Protein AF-A0A2J8A8Z8-F1 (afdb_monomer)

Secondary structure (DSSP, 8-state):
-PPPPEEEEEEEEEE-HHHHHHHHHHHHHHHHTTSS--EEEEEEESSEEEE-TT--GGG-SS---S-SS-EEEE-

Solvent-accessible surface area (backbone atoms only — not comparable to full-atom values): 4814 Å² total; per-residue (Å²): 129,87,75,73,73,42,75,45,82,51,56,90,50,77,35,56,64,71,59,55,49,52,51,51,53,51,52,51,54,36,38,75,70,64,75,41,67,62,69,49,79,42,66,40,60,54,67,62,47,76,34,48,91,85,58,55,80,82,75,50,96,58,83,90,65,90,80,66,88,49,52,80,44,82,90

Structure (mmCIF, N/CA/C/O backbone):
data_AF-A0A2J8A8Z8-F1
#
_entry.id   AF-A0A2J8A8Z8-F1
#
loop_
_atom_site.group_PDB
_atom_site.id
_atom_site.type_symbol
_atom_site.label_atom_id
_atom_site.label_alt_id
_atom_site.label_comp_id
_atom_site.label_asym_id
_atom_site.label_entity_id
_atom_site.label_seq_id
_atom_site.pdbx_PDB_ins_code
_atom_site.Cartn_x
_atom_site.Cartn_y
_atom_site.Cartn_z
_atom_site.occupancy
_atom_site.B_iso_or_equiv
_atom_site.auth_seq_id
_atom_site.auth_comp_id
_atom_site.auth_asym_i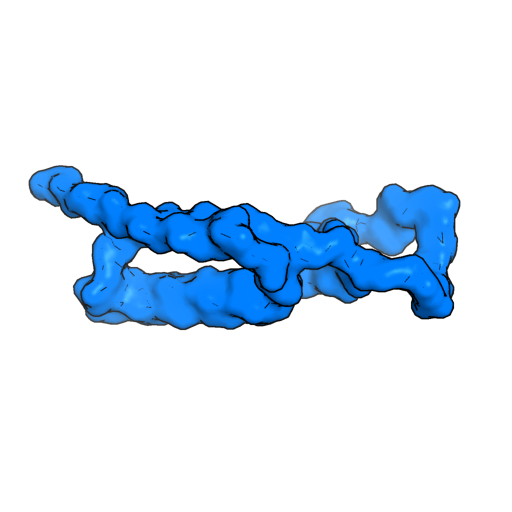d
_atom_site.auth_atom_id
_atom_site.pdbx_PDB_model_num
ATOM 1 N N . MET A 1 1 ? -6.168 7.448 23.769 1.00 57.75 1 MET A N 1
ATOM 2 C CA . MET A 1 1 ? -4.892 6.699 23.796 1.00 57.75 1 MET A CA 1
ATOM 3 C C . MET A 1 1 ? -4.529 6.327 22.368 1.00 57.75 1 MET A C 1
ATOM 5 O O . MET A 1 1 ? -5.439 5.897 21.664 1.00 57.75 1 MET A O 1
ATOM 9 N N . PRO A 1 2 ? -3.284 6.529 21.903 1.00 66.19 2 PRO A N 1
ATOM 10 C CA . PRO A 1 2 ? -2.893 6.088 20.568 1.00 66.19 2 PRO A CA 1
ATOM 11 C C . PRO A 1 2 ? -3.011 4.562 20.498 1.00 66.19 2 PRO A C 1
ATOM 13 O O . PRO A 1 2 ? -2.428 3.852 21.318 1.00 66.19 2 PRO A O 1
ATOM 16 N N . ARG A 1 3 ? -3.824 4.056 19.566 1.00 76.75 3 ARG A N 1
ATOM 17 C CA . ARG A 1 3 ? -3.877 2.619 19.288 1.00 76.75 3 ARG A CA 1
ATOM 18 C C . ARG A 1 3 ? -2.584 2.231 18.564 1.00 76.75 3 ARG A C 1
ATOM 20 O O . ARG A 1 3 ? -2.182 2.956 17.655 1.00 76.75 3 ARG A O 1
ATOM 27 N N . PRO A 1 4 ? -1.921 1.132 18.957 1.00 86.31 4 PRO A N 1
ATOM 28 C CA . PRO A 1 4 ? -0.712 0.696 18.279 1.00 86.31 4 PRO A CA 1
ATOM 29 C C . PRO A 1 4 ? -1.030 0.369 16.818 1.00 86.31 4 PRO A C 1
ATOM 31 O O . PRO A 1 4 ? -2.036 -0.281 16.523 1.00 86.31 4 PRO A O 1
ATOM 34 N N . LEU A 1 5 ? -0.168 0.832 15.915 1.00 94.38 5 LEU A N 1
ATOM 35 C CA . LEU A 1 5 ? -0.263 0.538 14.490 1.00 94.38 5 LEU A CA 1
ATOM 36 C C . LEU A 1 5 ? -0.075 -0.969 14.272 1.00 94.38 5 LEU A C 1
ATOM 38 O O . LEU A 1 5 ? 0.949 -1.537 14.655 1.00 94.38 5 LEU A O 1
ATOM 42 N N . ARG A 1 6 ? -1.047 -1.621 13.633 1.00 95.25 6 ARG A N 1
ATOM 43 C CA . ARG A 1 6 ? -0.943 -3.029 13.242 1.00 95.25 6 ARG A CA 1
ATOM 44 C C . ARG A 1 6 ? -0.098 -3.137 11.976 1.00 95.25 6 ARG A C 1
ATOM 46 O O . ARG A 1 6 ? -0.454 -2.561 10.955 1.00 95.25 6 ARG A O 1
ATOM 53 N N . VAL A 1 7 ? 0.990 -3.901 12.011 1.00 96.81 7 VAL A N 1
ATOM 54 C CA . VAL A 1 7 ? 1.864 -4.097 10.843 1.00 96.81 7 VAL A CA 1
ATOM 55 C C . VAL A 1 7 ? 1.656 -5.494 10.264 1.00 96.81 7 VAL A C 1
ATOM 57 O O . VAL A 1 7 ? 1.866 -6.491 10.951 1.00 96.81 7 VAL A O 1
ATOM 60 N N . LEU A 1 8 ? 1.255 -5.570 8.995 1.00 96.25 8 LEU A N 1
ATOM 61 C CA . LEU A 1 8 ? 1.164 -6.808 8.223 1.00 96.25 8 LEU A CA 1
ATOM 62 C C . LEU A 1 8 ? 2.332 -6.882 7.247 1.00 96.25 8 LEU A C 1
ATOM 64 O O . LEU A 1 8 ? 2.316 -6.217 6.215 1.00 96.25 8 LEU A O 1
ATOM 68 N N . ASN A 1 9 ? 3.344 -7.684 7.575 1.00 97.31 9 ASN A N 1
ATOM 69 C CA . ASN A 1 9 ? 4.497 -7.882 6.705 1.00 97.31 9 ASN A CA 1
ATOM 70 C C . ASN A 1 9 ? 4.314 -9.112 5.807 1.00 97.31 9 ASN A C 1
ATOM 72 O O . ASN A 1 9 ? 4.503 -10.245 6.240 1.00 97.31 9 ASN A O 1
ATOM 76 N N . LEU A 1 10 ? 3.949 -8.860 4.553 1.00 96.88 10 LEU A N 1
ATOM 77 C CA . LEU A 1 10 ? 3.749 -9.837 3.481 1.00 96.88 10 LEU A CA 1
ATOM 78 C C . LEU A 1 10 ? 4.841 -9.732 2.402 1.00 96.88 10 LEU A C 1
ATOM 80 O O . LEU A 1 10 ? 4.726 -10.329 1.335 1.00 96.88 10 LEU A O 1
ATOM 84 N N . ALA A 1 11 ? 5.910 -8.973 2.660 1.00 95.12 11 ALA A N 1
ATOM 85 C CA . ALA A 1 11 ? 6.949 -8.679 1.676 1.00 95.12 11 ALA A CA 1
ATOM 86 C C . ALA A 1 11 ? 7.905 -9.858 1.394 1.00 95.12 11 ALA A C 1
ATOM 88 O O . ALA A 1 11 ? 8.833 -9.712 0.607 1.00 95.12 11 ALA A O 1
ATOM 89 N N . SER A 1 12 ? 7.692 -11.032 1.998 1.00 96.06 12 SER A N 1
ATOM 90 C CA . SER A 1 12 ? 8.515 -12.229 1.768 1.00 96.06 12 SER A CA 1
ATOM 91 C C . SER A 1 12 ? 8.325 -12.853 0.380 1.00 96.06 12 SER A C 1
ATOM 93 O O . SER A 1 12 ? 9.187 -13.602 -0.073 1.00 96.06 12 SER A O 1
ATOM 95 N N . THR A 1 13 ? 7.220 -12.555 -0.313 1.00 95.06 13 THR A N 1
ATOM 96 C CA . THR A 1 13 ? 6.899 -13.095 -1.646 1.00 95.06 13 THR A CA 1
ATOM 97 C C . THR A 1 13 ? 6.244 -12.036 -2.529 1.00 95.06 13 THR A C 1
ATOM 99 O O . THR A 1 13 ? 5.728 -11.039 -2.025 1.00 95.06 13 THR A O 1
ATOM 102 N N . LEU A 1 14 ? 6.319 -12.208 -3.852 1.00 96.19 14 LEU A N 1
ATOM 103 C CA . LEU A 1 14 ? 5.667 -11.311 -4.809 1.00 96.19 14 LEU A CA 1
ATOM 104 C C . LEU A 1 14 ? 4.164 -11.596 -4.864 1.00 96.19 14 LEU A C 1
ATOM 106 O O . LEU A 1 14 ? 3.741 -12.741 -5.012 1.00 96.19 14 LEU A O 1
ATOM 110 N N . SER A 1 15 ? 3.369 -10.532 -4.802 1.00 94.31 15 SER A N 1
ATOM 111 C CA . SER A 1 15 ? 1.906 -10.564 -4.881 1.00 94.31 15 SER A CA 1
ATOM 112 C C . SER A 1 15 ? 1.414 -9.912 -6.169 1.00 94.31 15 SER A C 1
ATOM 114 O O . SER A 1 15 ? 2.046 -8.994 -6.702 1.00 94.31 15 SER A O 1
ATOM 116 N N . ARG A 1 16 ? 0.266 -10.337 -6.700 1.00 94.12 16 ARG A N 1
ATOM 117 C CA . ARG A 1 16 ? -0.360 -9.580 -7.795 1.00 94.12 16 ARG A CA 1
ATOM 118 C C . ARG A 1 16 ? -0.934 -8.275 -7.247 1.00 94.12 16 ARG A C 1
ATOM 120 O O . ARG A 1 16 ? -1.495 -8.258 -6.154 1.00 94.12 16 ARG A O 1
ATOM 127 N N . TYR A 1 17 ? -0.883 -7.197 -8.029 1.00 93.62 17 TYR A N 1
ATOM 128 C CA . TYR A 1 17 ? -1.444 -5.909 -7.599 1.00 93.62 17 TYR A CA 1
ATOM 129 C C . TYR A 1 17 ? -2.918 -6.016 -7.183 1.00 93.62 17 TYR A C 1
ATOM 131 O O . TYR A 1 17 ? -3.309 -5.519 -6.131 1.00 93.62 17 TYR A O 1
ATOM 139 N N . ALA A 1 18 ? -3.725 -6.747 -7.959 1.00 92.06 18 ALA A N 1
ATOM 140 C CA . ALA A 1 18 ? -5.144 -6.948 -7.666 1.00 92.06 18 ALA A CA 1
ATOM 141 C C . ALA A 1 18 ? -5.401 -7.672 -6.328 1.00 92.06 18 ALA A C 1
ATOM 143 O O . ALA A 1 18 ? -6.420 -7.432 -5.688 1.00 92.06 18 ALA A O 1
ATOM 144 N N . GLU A 1 19 ? -4.499 -8.556 -5.890 1.00 94.94 19 GLU A N 1
ATOM 145 C CA . GLU A 1 19 ? -4.592 -9.203 -4.573 1.00 94.94 19 GLU A CA 1
ATOM 146 C C . GLU A 1 19 ? -4.303 -8.194 -3.456 1.00 94.94 19 GLU A C 1
ATOM 148 O O . GLU A 1 19 ? -5.039 -8.141 -2.472 1.00 94.94 19 GLU A O 1
ATOM 153 N N . GLY A 1 20 ? -3.290 -7.341 -3.646 1.00 95.25 20 GLY A N 1
ATOM 154 C CA . GLY A 1 20 ? -2.990 -6.239 -2.732 1.00 95.25 20 GLY A CA 1
ATOM 155 C C . GLY A 1 20 ? -4.134 -5.229 -2.620 1.00 95.25 20 GLY A C 1
ATOM 156 O O . GLY A 1 20 ? -4.451 -4.802 -1.513 1.00 95.25 20 GLY A O 1
ATOM 157 N N . LEU A 1 21 ? -4.790 -4.889 -3.734 1.00 95.81 21 LEU A N 1
ATOM 158 C CA . LEU A 1 21 ? -5.944 -3.985 -3.742 1.00 95.81 21 LEU A CA 1
ATOM 159 C C . LEU A 1 21 ? -7.127 -4.576 -2.962 1.00 95.81 21 LEU A C 1
ATOM 161 O O . LEU A 1 21 ? -7.667 -3.910 -2.083 1.00 95.81 21 LEU A O 1
ATOM 165 N N . ARG A 1 22 ? -7.460 -5.855 -3.188 1.00 96.94 22 ARG A N 1
ATOM 166 C CA . ARG A 1 22 ? -8.509 -6.546 -2.416 1.00 96.94 22 ARG A CA 1
ATOM 167 C C . ARG A 1 22 ? -8.207 -6.586 -0.919 1.00 96.94 22 ARG A C 1
ATOM 169 O O . ARG A 1 22 ? -9.111 -6.422 -0.105 1.00 96.94 22 ARG A O 1
ATOM 176 N N . LEU A 1 23 ? -6.944 -6.792 -0.542 1.00 97.31 23 LEU A N 1
ATOM 177 C CA . LEU A 1 23 ? -6.535 -6.757 0.862 1.00 97.31 23 LEU A CA 1
ATOM 178 C C . LEU A 1 23 ? -6.720 -5.357 1.468 1.00 97.31 23 LEU A C 1
ATOM 180 O O . LEU A 1 23 ? -7.207 -5.244 2.590 1.00 97.31 23 LEU A O 1
ATOM 184 N N . GLN A 1 24 ? -6.362 -4.300 0.734 1.00 97.25 24 GLN A N 1
ATOM 185 C CA . GLN A 1 24 ? -6.577 -2.917 1.172 1.00 97.25 24 GLN A CA 1
ATOM 186 C C . GLN A 1 24 ? -8.067 -2.615 1.367 1.00 97.25 24 GLN A C 1
ATOM 188 O O . GLN A 1 24 ? -8.440 -2.037 2.386 1.00 97.25 24 GLN A O 1
ATOM 193 N N . GLU A 1 25 ? -8.923 -3.043 0.437 1.00 98.12 25 GLU A N 1
ATOM 194 C CA . GLU A 1 25 ? -10.378 -2.886 0.537 1.00 98.12 25 GLU A CA 1
ATOM 195 C C . GLU A 1 25 ? -10.944 -3.625 1.752 1.00 98.12 25 GLU A C 1
ATOM 197 O O . GLU A 1 25 ? -11.710 -3.036 2.513 1.00 98.12 25 GLU A O 1
ATOM 202 N N . ALA A 1 26 ? -10.531 -4.875 1.984 1.00 98.19 26 ALA A N 1
ATOM 203 C CA . ALA A 1 26 ? -10.958 -5.655 3.144 1.00 98.19 26 ALA A CA 1
ATOM 204 C C . ALA A 1 26 ? -10.550 -4.978 4.464 1.00 98.19 26 ALA A C 1
ATOM 206 O O . ALA A 1 26 ? -11.392 -4.739 5.326 1.00 98.19 26 ALA A O 1
ATOM 207 N N . VAL A 1 27 ? -9.281 -4.569 4.586 1.00 97.88 27 VAL A N 1
ATOM 208 C CA . VAL A 1 27 ? -8.778 -3.851 5.769 1.00 97.88 27 VAL A CA 1
ATOM 209 C C . VAL A 1 27 ? -9.511 -2.524 5.973 1.00 97.88 27 VAL A C 1
ATOM 211 O O . VAL A 1 27 ? -9.805 -2.160 7.109 1.00 97.88 27 VAL A O 1
ATOM 214 N N . LEU A 1 28 ? -9.848 -1.807 4.898 1.00 97.56 28 LEU A N 1
ATOM 215 C CA . LEU A 1 28 ? -10.647 -0.586 4.973 1.00 97.56 28 LEU A CA 1
ATOM 216 C C . LEU A 1 28 ? -12.053 -0.861 5.524 1.00 97.56 28 LEU A C 1
ATOM 218 O O . LEU A 1 28 ? -12.526 -0.092 6.361 1.00 97.56 28 LEU A O 1
ATOM 222 N N . GLN A 1 29 ? -12.727 -1.925 5.073 1.00 98.38 29 GLN A N 1
ATOM 223 C CA . GLN A 1 29 ? -14.054 -2.282 5.587 1.00 98.38 29 GLN A CA 1
ATOM 224 C C . GLN A 1 29 ? -14.001 -2.683 7.061 1.00 98.38 29 GLN A C 1
ATOM 226 O O . G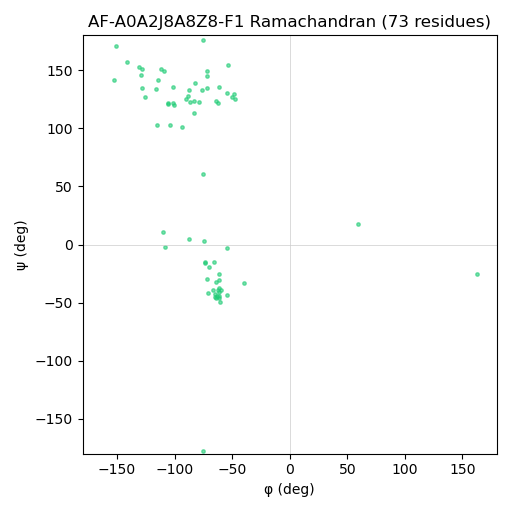LN A 1 29 ? -14.804 -2.183 7.851 1.00 98.38 29 GLN A O 1
ATOM 231 N N . ASP A 1 30 ? -13.030 -3.506 7.451 1.00 97.69 30 ASP A N 1
ATOM 232 C CA . ASP A 1 30 ? -12.836 -3.907 8.846 1.00 97.69 30 ASP A CA 1
ATOM 233 C C . ASP A 1 30 ? -12.518 -2.696 9.727 1.00 97.69 30 ASP A C 1
ATOM 235 O O . ASP A 1 30 ? -13.026 -2.566 10.842 1.00 97.69 30 ASP A O 1
ATOM 239 N N . ARG A 1 31 ? -11.711 -1.758 9.218 1.00 95.88 31 ARG A N 1
ATOM 240 C CA . ARG A 1 31 ? -11.350 -0.535 9.938 1.00 95.88 31 ARG A CA 1
ATOM 241 C C . ARG A 1 31 ? -12.547 0.388 10.149 1.00 95.88 31 ARG A C 1
ATOM 243 O O . ARG A 1 31 ? -12.650 0.989 11.221 1.00 95.88 31 ARG A O 1
ATOM 250 N N . LYS A 1 32 ? -13.433 0.508 9.151 1.00 96.44 32 LYS A N 1
ATOM 251 C CA . LYS A 1 32 ? -14.695 1.270 9.236 1.00 96.44 32 LYS A CA 1
ATOM 252 C C . LYS A 1 32 ? -15.657 0.687 10.268 1.00 96.44 32 LYS A C 1
ATOM 254 O O . LYS A 1 32 ? -16.395 1.439 10.887 1.00 96.44 32 LYS A O 1
ATOM 259 N N . GLN A 1 33 ? -15.624 -0.629 10.449 1.00 97.75 33 GLN A N 1
ATOM 260 C CA . GLN A 1 33 ? -16.407 -1.354 11.452 1.00 97.75 33 GLN A CA 1
ATOM 261 C C . GLN A 1 33 ? -15.705 -1.435 12.818 1.00 97.75 33 GLN A C 1
ATOM 263 O O . GLN A 1 33 ? -16.186 -2.118 13.714 1.00 97.75 33 GLN A O 1
ATOM 268 N N . GLU A 1 34 ? -14.554 -0.771 12.972 1.00 94.69 34 GLU A N 1
ATOM 269 C CA . GLU A 1 34 ? -13.722 -0.798 14.182 1.00 94.69 34 GLU A CA 1
ATOM 270 C C . GLU A 1 34 ? -13.227 -2.200 14.598 1.00 94.69 34 GLU A C 1
ATOM 272 O O . GLU A 1 34 ? -12.746 -2.386 15.717 1.00 94.69 34 GLU A O 1
ATOM 277 N N . LEU A 1 35 ? -13.268 -3.180 13.686 1.00 95.94 35 LEU A N 1
ATOM 278 C CA . LEU A 1 35 ? -12.796 -4.552 13.915 1.00 95.94 35 LEU A CA 1
ATOM 279 C C . LEU A 1 35 ? -11.267 -4.634 13.976 1.00 95.94 35 LEU A C 1
ATOM 281 O O . LEU A 1 35 ? -10.700 -5.486 14.660 1.00 95.94 35 LEU A O 1
ATOM 285 N N . VAL A 1 36 ? -10.587 -3.731 13.267 1.00 94.44 36 VAL A N 1
ATOM 286 C CA . VAL A 1 36 ? -9.129 -3.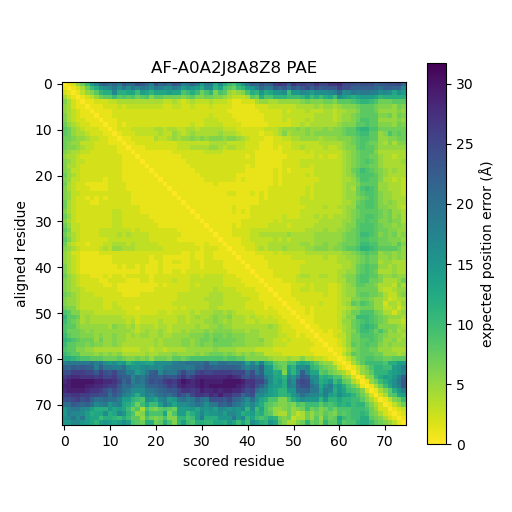586 13.290 1.00 94.44 36 VAL A CA 1
ATOM 287 C C . VAL A 1 36 ? -8.740 -2.137 13.559 1.00 94.44 36 VAL A C 1
ATOM 289 O O . VAL A 1 36 ? -9.463 -1.203 13.214 1.00 94.44 36 VAL A O 1
ATOM 292 N N . GLY A 1 37 ? -7.573 -1.945 14.176 1.00 93.31 37 GLY A N 1
ATOM 293 C CA . GLY A 1 37 ? -6.942 -0.631 14.283 1.00 93.31 37 GLY A CA 1
ATOM 294 C C . GLY A 1 37 ? -6.306 -0.183 12.967 1.00 93.31 37 GLY A C 1
ATOM 295 O O . GLY A 1 37 ? -6.361 -0.880 11.948 1.00 93.31 37 GLY A O 1
ATOM 296 N N . ASP A 1 38 ? -5.662 0.981 13.003 1.00 95.69 38 ASP A N 1
ATOM 297 C CA . ASP A 1 38 ? -4.879 1.470 11.869 1.00 95.69 38 ASP A CA 1
ATOM 298 C C . ASP A 1 38 ? -3.849 0.404 11.471 1.00 95.69 38 ASP A C 1
ATOM 300 O O . ASP A 1 38 ? -3.169 -0.175 12.324 1.00 95.69 38 ASP A O 1
ATOM 304 N N . THR A 1 39 ? -3.797 0.090 10.178 1.00 97.06 39 THR A N 1
ATOM 305 C CA . THR A 1 39 ? -3.033 -1.045 9.656 1.00 97.06 39 THR A CA 1
ATOM 306 C C . THR A 1 39 ? -2.084 -0.575 8.558 1.00 97.06 39 THR A C 1
ATOM 308 O O . THR A 1 39 ? -2.509 0.046 7.587 1.00 97.06 39 THR A O 1
ATOM 311 N N . LEU A 1 40 ? -0.803 -0.910 8.697 1.00 97.38 40 LEU A N 1
ATOM 312 C CA . LEU A 1 40 ? 0.223 -0.758 7.672 1.00 97.38 40 LEU A CA 1
ATOM 313 C C . LEU A 1 40 ? 0.471 -2.116 7.013 1.00 97.38 40 LEU A C 1
ATOM 315 O O . LEU A 1 40 ? 0.866 -3.070 7.684 1.00 97.38 40 LEU A O 1
ATOM 319 N N . ILE A 1 41 ? 0.257 -2.197 5.702 1.00 97.69 41 ILE A N 1
ATOM 320 C CA . ILE A 1 41 ? 0.519 -3.400 4.907 1.00 97.69 41 ILE A CA 1
ATOM 321 C C . ILE A 1 41 ? 1.846 -3.203 4.176 1.00 97.69 41 ILE A C 1
ATOM 323 O O . ILE A 1 41 ? 1.995 -2.260 3.402 1.00 97.69 41 ILE A O 1
ATOM 327 N N . LEU A 1 42 ? 2.801 -4.097 4.411 1.00 98.31 42 LEU A N 1
ATOM 328 C CA . LEU A 1 42 ? 4.076 -4.153 3.703 1.00 98.31 42 LEU A CA 1
ATOM 329 C C . LEU A 1 42 ? 4.028 -5.338 2.740 1.00 98.31 42 LEU A C 1
ATOM 331 O O . LEU A 1 42 ? 3.805 -6.467 3.167 1.00 98.31 42 LEU A O 1
ATOM 335 N N . LEU A 1 43 ? 4.217 -5.093 1.448 1.00 97.44 43 LEU A N 1
ATOM 336 C CA . LEU A 1 43 ? 4.182 -6.119 0.407 1.00 97.44 43 LEU A CA 1
ATOM 337 C C . LEU A 1 43 ? 5.091 -5.728 -0.761 1.00 97.44 43 LEU A C 1
ATOM 339 O O . LEU A 1 43 ? 5.560 -4.594 -0.843 1.00 97.44 43 LEU A O 1
ATOM 343 N N . GLN A 1 44 ? 5.298 -6.665 -1.679 1.00 96.44 44 GLN A N 1
ATOM 344 C CA . GLN A 1 44 ? 5.960 -6.429 -2.960 1.00 96.44 44 GLN A CA 1
ATOM 345 C C . GLN A 1 44 ? 5.103 -6.994 -4.098 1.00 96.44 44 GLN A C 1
ATOM 347 O O . GLN A 1 44 ? 4.412 -8.003 -3.923 1.00 96.44 44 GLN A O 1
ATOM 352 N N . HIS A 1 45 ? 5.122 -6.334 -5.255 1.00 95.38 45 HIS A N 1
ATOM 353 C CA . HIS A 1 45 ? 4.321 -6.722 -6.414 1.00 95.38 45 HIS A CA 1
ATOM 354 C C . HIS A 1 45 ? 5.179 -7.297 -7.535 1.00 95.38 45 HIS A C 1
ATOM 356 O O . HIS A 1 45 ? 6.314 -6.868 -7.735 1.00 95.38 45 HIS A O 1
ATOM 362 N N . TYR A 1 46 ? 4.602 -8.213 -8.317 1.00 94.44 46 TYR A N 1
ATOM 363 C CA . TYR A 1 46 ? 5.092 -8.453 -9.678 1.00 94.44 46 TYR A CA 1
ATOM 364 C C . TYR A 1 46 ? 5.146 -7.126 -10.462 1.00 94.44 46 TYR A C 1
ATOM 366 O O . TYR A 1 46 ? 4.379 -6.214 -10.134 1.00 94.44 46 TYR A O 1
ATOM 374 N N . PRO A 1 47 ? 6.006 -7.003 -11.495 1.00 92.25 47 PRO A N 1
ATOM 375 C CA . PRO A 1 47 ? 6.043 -5.813 -12.340 1.00 92.25 47 PRO A CA 1
ATOM 376 C C . PRO A 1 47 ? 4.636 -5.409 -12.786 1.00 92.25 47 PRO A C 1
ATOM 378 O O . PRO A 1 47 ? 3.884 -6.225 -13.311 1.00 92.25 47 PRO A O 1
ATOM 381 N N . VAL A 1 48 ? 4.260 -4.162 -12.523 1.00 88.88 48 VAL A N 1
ATOM 382 C CA . VAL A 1 48 ? 2.913 -3.642 -12.767 1.00 88.88 48 VAL A CA 1
ATOM 383 C C . VAL A 1 48 ? 3.005 -2.141 -13.000 1.00 88.88 48 VAL A C 1
ATOM 385 O O . VAL A 1 48 ? 3.779 -1.452 -12.333 1.00 88.88 48 VAL A O 1
ATOM 388 N N . PHE A 1 49 ? 2.207 -1.634 -13.934 1.00 88.56 49 PHE A N 1
ATOM 389 C CA . PHE A 1 49 ? 1.971 -0.205 -14.072 1.00 88.56 49 PHE A CA 1
ATOM 390 C C . PHE A 1 49 ? 0.617 0.137 -13.456 1.00 88.56 49 PHE A C 1
ATOM 392 O O . PHE A 1 49 ? -0.377 -0.550 -13.691 1.00 88.56 49 PHE A O 1
ATOM 399 N N . THR A 1 50 ? 0.558 1.214 -12.681 1.00 89.69 50 THR A N 1
ATOM 400 C CA . THR A 1 50 ? -0.702 1.736 -12.150 1.00 89.69 50 THR A CA 1
ATOM 401 C C . THR A 1 50 ? -0.980 3.107 -12.734 1.00 89.69 50 THR A C 1
ATOM 403 O O . THR A 1 50 ? -0.073 3.919 -12.929 1.00 89.69 50 THR A O 1
ATOM 406 N N . LEU A 1 51 ? -2.249 3.366 -13.021 1.00 90.12 51 LEU A N 1
A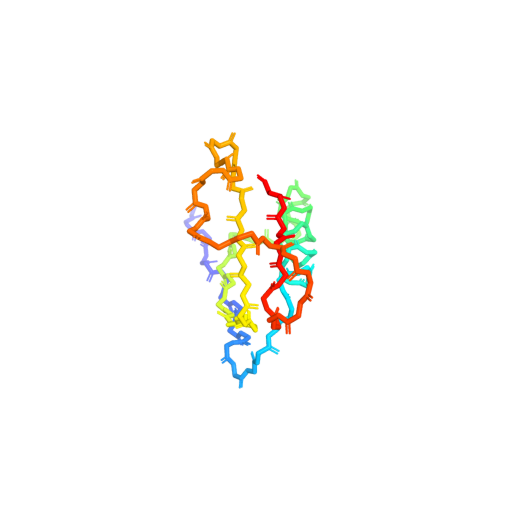TOM 407 C CA . LEU A 1 51 ? -2.720 4.653 -13.495 1.00 90.12 51 LEU A CA 1
ATOM 408 C C . LEU A 1 51 ? -3.649 5.243 -12.447 1.00 90.12 51 LEU A C 1
ATOM 410 O O . LEU A 1 51 ? -4.791 4.816 -12.324 1.00 90.12 51 LEU A O 1
ATOM 414 N N . GLY A 1 52 ? -3.148 6.207 -11.680 1.00 89.06 52 GLY A N 1
ATOM 415 C CA . GLY A 1 52 ? -3.981 6.927 -10.720 1.00 89.06 52 GLY A CA 1
ATOM 416 C C . GLY A 1 52 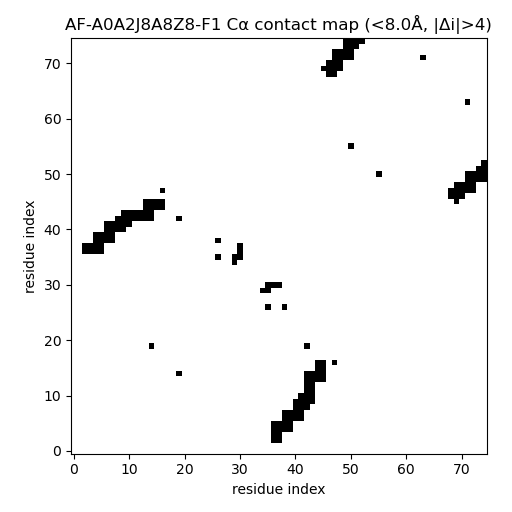? -4.901 7.943 -11.396 1.00 89.06 52 GLY A C 1
ATOM 417 O O . GLY A 1 52 ? -4.769 8.234 -12.583 1.00 89.06 52 GLY A O 1
ATOM 418 N N . LYS A 1 53 ? -5.753 8.596 -10.602 1.00 92.12 53 LYS A N 1
ATOM 419 C CA . LYS A 1 53 ? -6.740 9.617 -11.019 1.00 92.12 53 LYS A CA 1
ATOM 420 C C . LYS A 1 53 ? -6.298 10.635 -12.089 1.00 92.12 53 LYS A C 1
ATOM 422 O O . LYS A 1 53 ? -7.137 11.138 -12.830 1.00 92.12 53 LYS A O 1
ATOM 427 N N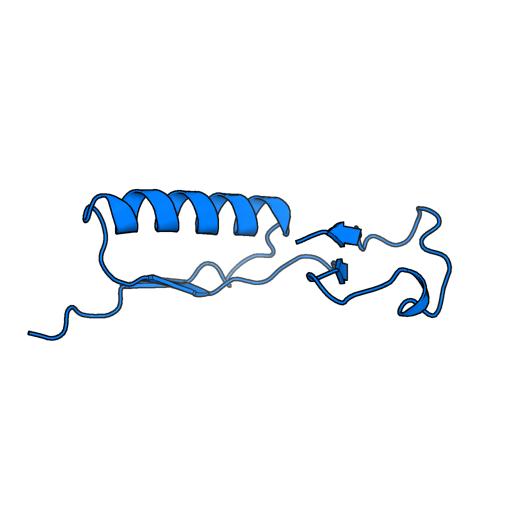 . ARG A 1 54 ? -5.020 11.026 -12.127 1.00 93.12 54 ARG A N 1
ATOM 428 C CA . ARG A 1 54 ? -4.484 12.026 -13.078 1.00 93.12 54 ARG A CA 1
ATOM 429 C C . ARG A 1 54 ? -3.595 11.428 -14.169 1.00 93.12 54 ARG A C 1
ATOM 431 O O . ARG A 1 54 ? -3.115 12.188 -15.008 1.00 93.12 54 ARG A O 1
ATOM 438 N N . GLY A 1 55 ? -3.364 10.121 -14.128 1.00 88.69 55 GLY A N 1
ATOM 439 C CA . GLY A 1 55 ? -2.550 9.412 -15.099 1.00 88.69 55 GLY A CA 1
ATOM 440 C C . GLY A 1 55 ? -3.257 9.308 -16.445 1.00 88.69 55 GLY A C 1
ATOM 441 O O . GLY A 1 55 ? -4.487 9.279 -16.531 1.00 88.69 55 GLY A O 1
ATOM 442 N N . ARG A 1 56 ? -2.467 9.284 -17.511 1.00 88.75 56 ARG A N 1
ATOM 443 C CA . ARG A 1 56 ? -2.929 9.213 -18.896 1.00 88.75 56 ARG A CA 1
ATOM 444 C C . ARG A 1 56 ? -2.170 8.120 -19.629 1.00 88.75 56 ARG A C 1
ATOM 446 O O . ARG A 1 56 ? -1.019 7.832 -19.325 1.00 88.75 56 ARG A O 1
ATOM 453 N N . THR A 1 57 ? -2.782 7.546 -20.658 1.00 84.75 57 THR A N 1
ATOM 454 C CA . THR A 1 57 ? -2.105 6.558 -21.516 1.00 84.75 57 THR A CA 1
ATOM 455 C C . THR A 1 57 ? -0.881 7.141 -22.230 1.00 84.75 57 THR A C 1
ATOM 457 O O . THR A 1 57 ? 0.064 6.416 -22.515 1.00 84.75 57 THR A O 1
ATOM 460 N N . SER A 1 58 ? -0.855 8.460 -22.449 1.00 88.44 58 SER A N 1
ATOM 461 C CA . SER A 1 58 ? 0.301 9.192 -22.978 1.00 88.44 58 SER A CA 1
ATOM 462 C C . SER A 1 58 ? 1.515 9.213 -22.046 1.00 88.44 58 SER A C 1
ATOM 464 O O . SER A 1 58 ? 2.601 9.574 -22.488 1.00 88.44 58 SER A O 1
ATOM 466 N N . ASP A 1 59 ? 1.351 8.859 -20.769 1.00 87.75 59 ASP A N 1
ATOM 467 C CA . ASP A 1 59 ? 2.464 8.796 -19.815 1.00 87.75 59 ASP A CA 1
ATOM 468 C C . ASP A 1 59 ? 3.360 7.566 -20.080 1.00 87.75 59 ASP A C 1
ATOM 470 O O . ASP A 1 59 ? 4.499 7.502 -19.611 1.00 87.75 59 ASP A O 1
ATOM 474 N N . PHE A 1 60 ? 2.882 6.600 -20.877 1.00 86.25 60 PHE A N 1
ATOM 475 C CA . PHE A 1 60 ? 3.638 5.418 -21.284 1.00 86.25 60 PHE A CA 1
ATOM 476 C C . PHE A 1 60 ? 4.408 5.671 -22.583 1.00 86.25 60 PHE A C 1
ATOM 478 O O . PHE A 1 60 ? 3.840 6.022 -23.613 1.00 86.25 60 PHE A O 1
ATOM 485 N N . LYS A 1 61 ? 5.726 5.434 -22.545 1.00 84.06 61 LYS A N 1
ATOM 486 C CA . LYS A 1 61 ? 6.633 5.623 -23.696 1.00 84.06 61 LYS A CA 1
ATOM 487 C C . LYS A 1 61 ? 6.503 4.554 -24.783 1.00 84.06 61 LYS A C 1
ATOM 489 O O . LYS A 1 61 ? 7.023 4.737 -25.877 1.00 84.0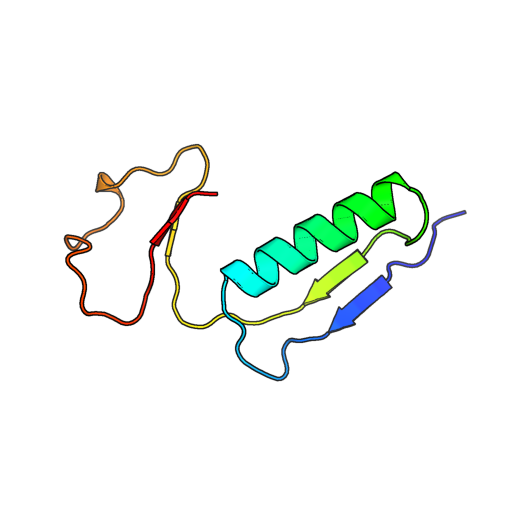6 61 LYS A O 1
ATOM 494 N N . VAL A 1 62 ? 5.862 3.434 -24.468 1.00 75.81 62 VAL A N 1
ATOM 495 C CA . VAL A 1 62 ? 5.649 2.312 -25.384 1.00 75.81 62 VAL A CA 1
ATOM 496 C C . VAL A 1 62 ? 4.158 1.984 -25.355 1.00 75.81 62 VAL A C 1
ATOM 498 O O . VAL A 1 62 ? 3.602 1.930 -24.248 1.00 75.81 62 VAL A O 1
ATOM 501 N N . PRO A 1 63 ? 3.507 1.770 -26.519 1.00 65.31 63 PRO A N 1
ATOM 502 C CA . PRO A 1 63 ? 2.141 1.267 -26.560 1.00 65.31 63 PRO A CA 1
ATOM 503 C C . PRO A 1 63 ? 2.038 0.029 -25.672 1.00 65.31 63 PRO A C 1
ATOM 505 O O . PRO A 1 63 ? 2.844 -0.892 -25.797 1.00 65.31 63 PRO A O 1
ATOM 508 N N . GLN A 1 64 ? 1.079 0.018 -24.747 1.00 62.91 64 GLN A N 1
ATOM 509 C CA . GLN A 1 64 ? 0.778 -1.162 -23.934 1.00 62.91 64 GLN A CA 1
ATOM 510 C C . GLN A 1 64 ? 0.020 -2.176 -24.810 1.00 62.91 64 GLN A C 1
ATOM 512 O O . GLN A 1 64 ? -1.141 -2.486 -24.563 1.00 62.91 64 GLN A O 1
ATOM 517 N N . GLU A 1 65 ? 0.649 -2.635 -25.890 1.00 54.16 65 GLU A N 1
ATOM 518 C CA . GLU A 1 65 ? 0.194 -3.787 -26.659 1.00 54.16 65 GLU A CA 1
ATOM 519 C C . GLU A 1 65 ? 0.713 -5.036 -25.945 1.00 54.16 65 GLU A C 1
ATOM 521 O O . GLU A 1 65 ? 1.897 -5.136 -25.619 1.00 54.16 65 GLU A O 1
ATOM 526 N N . GLY A 1 66 ? -0.208 -5.933 -25.588 1.00 50.88 66 GLY A N 1
ATOM 527 C CA . GLY A 1 66 ? 0.046 -7.047 -24.678 1.00 50.88 66 GLY A CA 1
ATOM 528 C C . GLY A 1 66 ? 1.312 -7.841 -25.014 1.00 50.88 66 GLY A C 1
ATOM 529 O O . GLY A 1 66 ? 1.488 -8.288 -26.142 1.00 50.88 66 GLY A O 1
ATOM 530 N N . GLY A 1 67 ? 2.180 -8.057 -24.020 1.00 41.72 67 GLY A N 1
ATOM 531 C CA . GLY A 1 67 ? 3.316 -8.971 -24.186 1.00 41.72 67 GLY A CA 1
ATOM 532 C C . GLY A 1 67 ? 4.450 -8.845 -23.170 1.00 41.72 67 GLY A C 1
ATOM 533 O O . GLY A 1 67 ? 5.131 -9.831 -22.904 1.00 41.72 67 GLY A O 1
ATOM 534 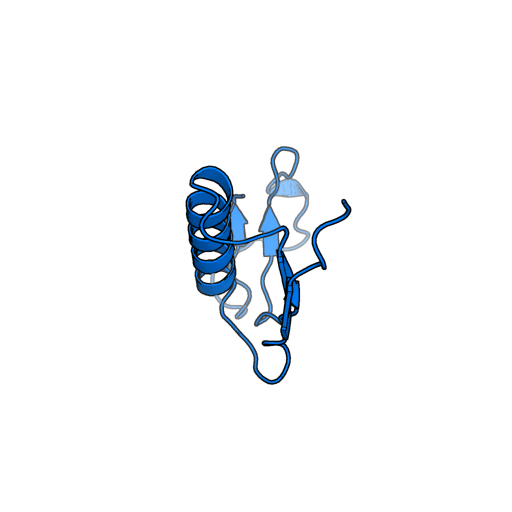N N . GLY A 1 68 ? 4.647 -7.682 -22.548 1.00 45.06 68 GLY A N 1
ATOM 535 C CA . GLY A 1 68 ? 5.512 -7.559 -21.369 1.00 45.06 68 GLY A CA 1
ATOM 536 C C . GLY A 1 68 ? 4.699 -7.840 -20.109 1.00 45.06 68 GLY A C 1
ATOM 537 O O . GLY A 1 68 ? 3.612 -7.299 -19.975 1.00 45.06 68 GLY A O 1
ATOM 538 N N . GLN A 1 69 ? 5.196 -8.658 -19.180 1.00 53.44 69 GLN A N 1
ATOM 539 C CA . GLN A 1 69 ? 4.481 -9.141 -17.979 1.00 53.44 69 GLN A CA 1
ATOM 540 C C . GLN A 1 69 ? 3.870 -8.063 -17.046 1.00 53.44 69 GLN A C 1
ATOM 542 O O . GLN A 1 69 ? 3.219 -8.416 -16.064 1.00 53.44 69 GLN A O 1
ATOM 547 N N . ALA A 1 70 ? 4.058 -6.771 -17.331 1.00 56.97 70 ALA A N 1
ATOM 548 C CA . ALA A 1 70 ? 3.455 -5.674 -16.593 1.00 56.97 70 ALA A CA 1
ATOM 549 C C . ALA A 1 70 ? 2.029 -5.391 -17.084 1.00 56.97 70 ALA A C 1
ATOM 551 O O . ALA A 1 70 ? 1.808 -4.927 -18.198 1.00 56.97 70 ALA A O 1
ATOM 552 N N . VAL A 1 71 ? 1.054 -5.659 -16.217 1.00 63.09 71 VAL A N 1
ATOM 553 C CA . VAL A 1 71 ? -0.355 -5.315 -16.440 1.00 63.09 71 VAL A CA 1
ATOM 554 C C . VAL A 1 71 ? -0.575 -3.848 -16.058 1.00 63.09 71 VAL A C 1
ATOM 556 O O . VAL A 1 71 ? -0.042 -3.392 -15.047 1.00 63.09 71 VAL A O 1
ATOM 559 N N . LEU A 1 72 ? -1.364 -3.113 -16.846 1.00 64.69 72 LEU A N 1
ATOM 560 C CA . LEU A 1 72 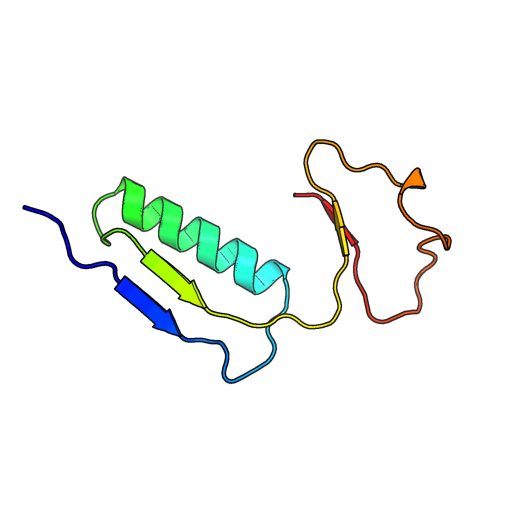? -1.848 -1.781 -16.483 1.00 64.69 72 LEU A CA 1
ATOM 561 C C . LEU A 1 72 ? -3.135 -1.908 -15.659 1.00 64.69 72 LEU A C 1
ATOM 563 O O . LEU A 1 72 ? -4.116 -2.468 -16.147 1.00 64.69 72 LEU A O 1
ATOM 567 N N . LEU A 1 73 ? -3.156 -1.360 -14.441 1.00 66.56 73 LEU A N 1
ATOM 568 C CA . LEU A 1 73 ? -4.383 -1.223 -13.651 1.00 66.56 73 LEU A CA 1
ATOM 569 C C . LEU A 1 73 ? -4.721 0.250 -13.409 1.00 66.56 73 LEU A C 1
ATOM 571 O O . LEU A 1 73 ? -3.858 1.035 -13.021 1.00 66.56 73 LEU A O 1
ATOM 575 N N . VAL A 1 74 ? -5.986 0.610 -13.611 1.00 65.44 74 VAL A N 1
ATOM 576 C CA . VAL A 1 74 ? -6.515 1.938 -13.279 1.00 65.44 74 VAL A CA 1
ATOM 577 C C . VAL A 1 74 ? -7.003 1.923 -11.832 1.00 65.44 74 VAL A C 1
ATOM 579 O O . VAL A 1 74 ? -7.767 1.029 -11.465 1.00 65.44 74 VAL A O 1
ATOM 582 N N . VAL A 1 75 ? -6.543 2.882 -11.025 1.00 70.75 75 VAL A N 1
ATOM 583 C CA . VAL A 1 75 ? -6.840 3.008 -9.586 1.00 70.75 75 VAL A CA 1
ATOM 584 C C . VAL A 1 75 ? -7.377 4.379 -9.203 1.00 70.75 75 VAL A C 1
ATOM 586 O O . VAL A 1 75 ? -6.958 5.399 -9.804 1.00 70.75 75 VAL A O 1
#

Organism: NCBI:txid47790

Foldseek 3Di:
DDDDEAEAEAAPDADAVVVVVVVVVVVVVCVVVVVDDHYDYHYHHDAEAEAEPPRDCVVDPDRPPDDPPYYYYYD

Sequence (75 aa):
MPRPLRVLNLASTLSRYAEGLRLQEAVLQDRKQELVGDTLILLQHYPVFTLGKRGRTSDFKVPQEGGGQAVLLVV

Nearest PDB structures (foldseek):
  3ry0-assembly1_A  TM=4.316E-01  e=1.097E+00  Streptomyces achromogenes
  6ogm-assembly2_G  TM=3.563E-01  e=2.109E+00  Burkholderia lata
  4fdx-assembly1_B  TM=4.415E-01  e=4.620E+00  Methylibium petroleiphilum PM1
  8t9o-assembly1_A  TM=3.613E-01  e=4.328E+00  Herbaspirillum

Mean predicted aligned error: 6.19 Å

pLDDT: mean 86.58, std 14.93, range [41.72, 98.38]

Radius of gyration: 15.76 Å; Cα contacts (8 Å, |Δi|>4): 82; chains: 1; bounding box: 25×25×50 Å

InterPro domains:
  IPR045864 Class II Aminoacyl-tRNA synthetase/Biotinyl protein ligase (BPL) and lipoyl protein ligase (LPL) [G3DSA:3.30.930.10] (7-71)
  IPR045864 Class II Aminoacyl-tRNA synthetase/Biotinyl protein ligase (BPL) and lipoyl protein ligase (LPL) [SSF55681] (9-70)